Protein 2GKD (pdb70)

Radius of gyration: 14.73 Å; Cα contacts (8 Å, |Δi|>4): 375; chains: 1; bounding box: 40×38×27 Å

Sequence (155 aa):
NYDPFVRHSVTVKADRKTAFKTFLEGFPEWWPNNFRTTKVGAPLGVDKKGGRWYEIDEQGEEHTFGLIRKVDEPDTLVIGWRLNGFGRIDPDNSSEFTVTFVADGQKKTRVDVEHTHFDRMGTKHAKRVRNGMDKGWPTILQSFQDKIDEEGAKK

Secondary structure (DSSP, 8-state):
--SS-EEEEEEESS-HHHHHIIIII-GGG-SSS--SSSBSB-S-SSBTTTTEEEEEETTEEEEEEEEEEEEETTTEEEEE----SSSPPPS-S---EEEEEEEETTTEEEEEEEE-SSGGGTTHHHHHHTTTTTTTHHHHHHHHHHHHHHHTT--

Structure (mmCIF, N/CA/C/O backbone):
data_2GKD
#
_entry.id   2GKD
#
loop_
_entity.id
_entity.type
_entity.pdbx_description
1 polymer "5'-D(*GP*CP*AP*TP*AP*TP*GP*AP*TP*AP*G)-3'"
2 polymer "5'-D(*CP*TP*AP*TP*CP*AP*TP*AP*TP*GP*C)-3'"
3 polymer CalC
#
loop_
_atom_site.group_PDB
_atom_site.id
_atom_site.type_symbol
_atom_site.label_atom_id
_atom_site.label_alt_id
_atom_site.label_comp_id
_atom_site.label_asym_id
_atom_site.label_entity_id
_atom_site.label_seq_id
_atom_site.pdbx_PDB_ins_code
_atom_site.Cartn_x
_atom_site.Cartn_y
_atom_site.Cartn_z
_atom_site.occupancy
_atom_site.B_iso_or_equiv
_atom_site.auth_seq_id
_atom_site.auth_comp_id
_atom_site.auth_asym_id
_atom_site.auth_atom_id
_atom_site.pdbx_PDB_model_num
ATOM 699 N N . ASN C 3 1 ? 5.720 -12.460 7.654 1.00 1.60 1 ASN A N 1
ATOM 700 C CA . ASN C 3 1 ? 6.073 -12.582 6.217 1.00 1.07 1 ASN A CA 1
ATOM 701 C C . ASN C 3 1 ? 7.353 -11.806 5.928 1.00 1.17 1 ASN A C 1
ATOM 702 O O . ASN C 3 1 ? 8.046 -11.409 6.858 1.00 1.79 1 ASN A O 1
ATOM 715 N N . TYR C 3 2 ? 7.687 -11.680 4.635 1.00 1.10 2 TYR A N 1
ATOM 716 C CA . TYR C 3 2 ? 8.781 -10.827 4.125 1.00 1.39 2 TYR A CA 1
ATOM 717 C C . TYR C 3 2 ? 10.139 -11.302 4.617 1.00 1.58 2 TYR A C 1
ATOM 718 O O . TYR C 3 2 ? 11.139 -10.602 4.503 1.00 2.19 2 TYR A O 1
ATOM 736 N N . ASP C 3 3 ? 10.154 -12.505 5.147 1.00 1.58 3 ASP A N 1
ATOM 737 C CA . ASP C 3 3 ? 11.386 -13.202 5.462 1.00 1.84 3 ASP A CA 1
ATOM 738 C C . ASP C 3 3 ? 11.445 -14.500 4.650 1.00 1.62 3 ASP A C 1
ATOM 739 O O . ASP C 3 3 ? 12.469 -14.807 4.045 1.00 1.73 3 ASP A O 1
ATOM 748 N N . PRO C 3 4 ? 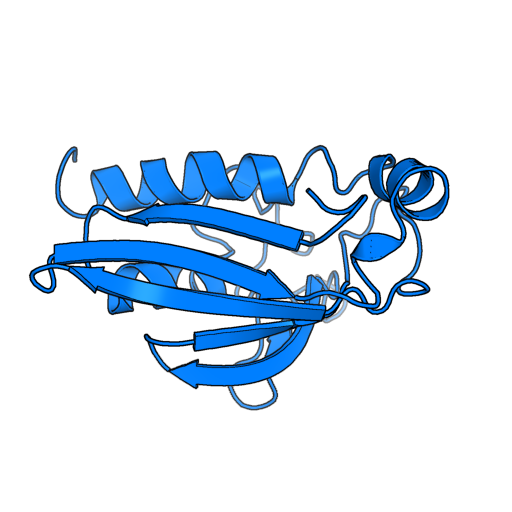10.348 -15.298 4.623 1.00 1.51 4 PRO A N 1
ATOM 749 C CA . PRO C 3 4 ? 10.220 -16.404 3.687 1.00 1.44 4 PRO A CA 1
ATOM 750 C C . PRO C 3 4 ? 9.419 -16.043 2.423 1.00 1.18 4 PRO A C 1
ATOM 751 O O . PRO C 3 4 ? 9.822 -16.364 1.308 1.00 1.20 4 PRO A O 1
ATOM 762 N N . PHE C 3 5 ? 8.277 -15.401 2.616 1.00 1.05 5 PHE A N 1
ATOM 763 C CA . PHE C 3 5 ? 7.409 -14.986 1.517 1.00 0.90 5 PHE A CA 1
ATOM 764 C C . PHE C 3 5 ? 6.608 -13.776 1.963 1.00 0.77 5 PHE A C 1
ATOM 765 O O . PHE C 3 5 ? 6.486 -13.538 3.165 1.00 0.87 5 PHE A O 1
ATOM 782 N N . VAL C 3 6 ? 6.058 -13.014 1.034 1.00 0.68 6 VAL A N 1
ATOM 783 C CA . VAL C 3 6 ? 5.233 -11.881 1.411 1.00 0.68 6 VAL A CA 1
ATOM 784 C C . VAL C 3 6 ? 3.754 -12.200 1.224 1.00 0.53 6 VAL A C 1
ATOM 785 O O . VAL C 3 6 ? 3.321 -12.615 0.143 1.00 0.55 6 VAL A O 1
ATOM 798 N N . ARG C 3 7 ? 3.000 -12.048 2.304 1.00 0.54 7 ARG A N 1
ATOM 799 C CA . ARG C 3 7 ? 1.556 -12.158 2.248 1.00 0.45 7 ARG A CA 1
ATOM 800 C C . ARG C 3 7 ? 0.898 -10.950 2.899 1.00 0.58 7 ARG A C 1
ATOM 801 O O . ARG C 3 7 ? 1.374 -10.423 3.902 1.00 0.92 7 ARG A O 1
ATOM 822 N N . HIS C 3 8 ? -0.184 -10.514 2.286 1.00 0.47 8 HIS A N 1
ATOM 823 C CA . HIS C 3 8 ? -0.995 -9.408 2.792 1.00 0.63 8 HIS A CA 1
ATOM 824 C C . HIS C 3 8 ? -2.302 -9.967 3.282 1.00 0.43 8 HIS A C 1
ATOM 825 O O . HIS C 3 8 ? -2.859 -10.854 2.646 1.00 0.63 8 HIS A O 1
ATOM 840 N N . SER C 3 9 ? -2.791 -9.465 4.390 1.00 0.46 9 SER A N 1
ATOM 841 C CA . SER C 3 9 ? -4.074 -9.895 4.882 1.00 0.49 9 SER A CA 1
ATOM 842 C C . SER C 3 9 ? -4.873 -8.711 5.409 1.00 0.48 9 SER A C 1
ATOM 843 O O . SER C 3 9 ? -4.514 -8.089 6.412 1.00 0.59 9 SER A O 1
ATOM 851 N N . VAL C 3 10 ? -5.934 -8.383 4.693 1.00 0.41 10 VAL A N 1
ATOM 852 C CA . VAL C 3 10 ? -6.797 -7.268 5.055 1.00 0.40 10 VAL A CA 1
ATOM 853 C C . VAL C 3 10 ? -8.242 -7.595 4.710 1.00 0.39 10 VAL A C 1
ATOM 854 O O . VAL C 3 10 ? -8.523 -8.109 3.625 1.00 0.39 10 VAL A O 1
ATOM 867 N N . THR C 3 11 ? -9.147 -7.320 5.636 1.00 0.44 11 THR A N 1
ATOM 868 C CA . THR C 3 11 ? -10.555 -7.578 5.414 1.00 0.42 11 THR A CA 1
ATOM 869 C C . THR C 3 11 ? -11.326 -6.264 5.317 1.00 0.40 11 THR A C 1
ATOM 870 O O . THR C 3 11 ? -11.393 -5.493 6.272 1.00 0.47 11 THR A O 1
ATOM 881 N N . VAL C 3 12 ? -11.901 -6.017 4.152 1.00 0.35 12 VAL A N 1
ATOM 882 C CA . VAL C 3 12 ? -12.624 -4.784 3.891 1.00 0.37 12 VAL A CA 1
ATOM 883 C C . VAL C 3 12 ? -14.134 -4.993 4.006 1.00 0.36 12 VAL A C 1
ATOM 884 O O . VAL C 3 12 ? -14.674 -5.972 3.494 1.00 0.38 12 VAL A O 1
ATOM 897 N N . LYS C 3 13 ? -14.804 -4.053 4.668 1.00 0.40 13 LYS A N 1
ATOM 898 C CA . LYS C 3 13 ? -16.206 -4.218 5.058 1.00 0.43 13 LYS A CA 1
ATOM 899 C C . LYS C 3 13 ? -17.176 -3.600 4.053 1.00 0.40 13 LYS A C 1
ATOM 900 O O . LYS C 3 13 ? -18.377 -3.552 4.312 1.00 0.47 13 LYS A O 1
ATOM 919 N N . ALA C 3 14 ? -16.678 -3.124 2.922 1.00 0.36 14 ALA A N 1
ATOM 920 C CA . ALA C 3 14 ? -17.521 -2.341 2.022 1.00 0.38 14 ALA A CA 1
ATOM 921 C C . ALA C 3 14 ? -17.772 -3.015 0.676 1.00 0.40 14 ALA A C 1
ATOM 922 O O . ALA C 3 14 ? -18.913 -3.035 0.219 1.00 0.64 14 ALA A O 1
ATOM 929 N N . ASP C 3 15 ? -16.720 -3.624 0.101 1.00 0.34 15 ASP A N 1
ATOM 930 C CA . ASP C 3 15 ? -16.679 -4.053 -1.315 1.00 0.37 15 ASP A CA 1
ATOM 931 C C . ASP C 3 15 ? -15.280 -3.803 -1.894 1.00 0.32 15 ASP A C 1
ATOM 932 O O . ASP C 3 15 ? -14.474 -3.078 -1.305 1.00 0.34 15 ASP A O 1
ATOM 941 N N . ARG C 3 16 ? -15.009 -4.406 -3.050 1.00 0.33 16 ARG A N 1
ATOM 942 C CA . ARG C 3 16 ? -13.687 -4.340 -3.677 1.00 0.35 16 ARG A CA 1
ATOM 943 C C . ARG C 3 16 ? -13.392 -2.967 -4.275 1.00 0.36 16 ARG A C 1
ATOM 944 O O . ARG C 3 16 ? -12.233 -2.553 -4.334 1.00 0.39 16 ARG A O 1
ATOM 965 N N . LYS C 3 17 ? -14.423 -2.258 -4.717 1.00 0.42 17 LYS A N 1
ATOM 966 C CA . LYS C 3 17 ? -14.228 -0.965 -5.351 1.00 0.52 17 LYS A CA 1
ATOM 967 C C . LYS C 3 17 ? -13.817 0.065 -4.309 1.00 0.44 17 LYS A C 1
ATOM 968 O O . LYS C 3 17 ? -12.909 0.857 -4.540 1.00 0.44 17 LYS A O 1
ATOM 987 N N . THR C 3 18 ? -14.477 0.037 -3.157 1.00 0.44 18 THR A N 1
ATOM 988 C CA . THR C 3 18 ? -14.103 0.895 -2.048 1.00 0.44 18 THR A CA 1
ATOM 989 C C . THR C 3 18 ? -12.699 0.549 -1.559 1.00 0.37 18 THR A C 1
ATOM 990 O O . THR C 3 18 ? -11.915 1.437 -1.227 1.00 0.38 18 THR A O 1
ATOM 1001 N N . ALA C 3 19 ? -12.382 -0.743 -1.537 1.00 0.34 19 ALA A N 1
ATOM 1002 C CA . ALA C 3 19 ? -11.046 -1.192 -1.163 1.00 0.32 19 ALA A CA 1
ATOM 1003 C C . ALA C 3 19 ? -10.003 -0.620 -2.118 1.00 0.29 19 ALA A C 1
ATOM 1004 O O . ALA C 3 19 ? -9.036 0.004 -1.687 1.00 0.31 19 ALA A O 1
ATOM 1011 N N . PHE C 3 20 ? -10.223 -0.815 -3.416 1.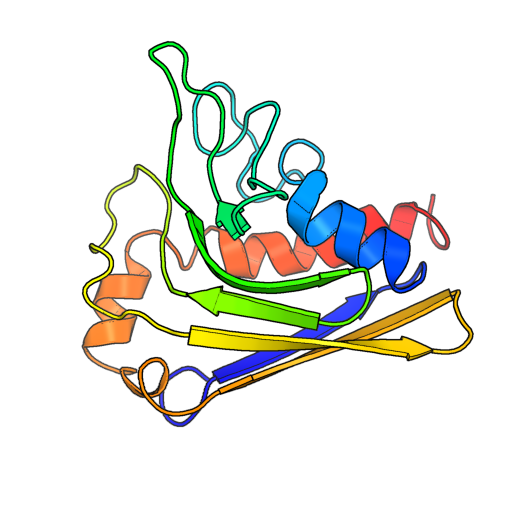00 0.29 20 PHE A N 1
ATOM 1012 C CA . PHE C 3 20 ? -9.326 -0.289 -4.443 1.00 0.28 20 PHE A CA 1
ATOM 1013 C C . PHE C 3 20 ? -9.249 1.239 -4.380 1.00 0.28 20 PHE A C 1
ATOM 1014 O O . PHE C 3 20 ? -8.163 1.819 -4.441 1.00 0.28 20 PHE A O 1
ATOM 1031 N N . LYS C 3 21 ? -10.409 1.878 -4.256 1.00 0.32 21 LYS A N 1
ATOM 1032 C CA . LYS C 3 21 ? -10.487 3.332 -4.160 1.00 0.38 21 LYS A CA 1
ATOM 1033 C C . LYS C 3 21 ? -9.628 3.832 -3.011 1.00 0.39 21 LYS A C 1
ATOM 1034 O O . LYS C 3 21 ? -8.766 4.687 -3.195 1.00 0.41 21 LYS A O 1
ATOM 1053 N N . THR C 3 22 ? -9.849 3.267 -1.839 1.00 0.41 22 THR A N 1
ATOM 1054 C CA . THR C 3 22 ? -9.116 3.657 -0.650 1.00 0.47 22 THR A CA 1
ATOM 1055 C C . THR C 3 22 ? -7.622 3.386 -0.819 1.00 0.46 22 THR A C 1
ATOM 1056 O O . THR C 3 22 ? -6.799 4.257 -0.567 1.00 0.57 22 THR A O 1
ATOM 1067 N N . PHE C 3 23 ? -7.297 2.195 -1.302 1.00 0.37 23 PHE A N 1
ATOM 1068 C CA . PHE C 3 23 ? -5.915 1.733 -1.379 1.00 0.39 23 PHE A CA 1
ATOM 1069 C C . PHE C 3 23 ? -5.068 2.557 -2.351 1.00 0.41 23 PHE A C 1
ATOM 1070 O O . PHE C 3 23 ? -3.915 2.872 -2.060 1.00 0.57 23 PHE A O 1
ATOM 1087 N N . LEU C 3 24 ? -5.629 2.912 -3.501 1.00 0.33 24 LEU A N 1
ATOM 1088 C CA . LEU C 3 24 ? -4.813 3.487 -4.565 1.00 0.36 24 LEU A CA 1
ATOM 1089 C C . LEU C 3 24 ? -5.175 4.937 -4.884 1.00 0.39 24 LEU A C 1
ATOM 1090 O O . LEU C 3 24 ? -4.420 5.636 -5.561 1.00 0.50 24 LEU A O 1
ATOM 1106 N N . GLU C 3 25 ? -6.328 5.392 -4.433 1.00 0.47 25 GLU A N 1
ATOM 1107 C CA . GLU C 3 25 ? -6.741 6.759 -4.721 1.00 0.52 25 GLU A CA 1
ATOM 1108 C C . GLU C 3 25 ? -6.960 7.553 -3.448 1.00 0.56 25 GLU A C 1
ATOM 1109 O O . GLU C 3 25 ? -6.721 8.759 -3.403 1.00 0.81 25 GLU A O 1
ATOM 1121 N N . GLY C 3 26 ? -7.396 6.863 -2.414 1.00 0.54 26 GLY A N 1
ATOM 1122 C CA . GLY C 3 26 ? -7.765 7.517 -1.183 1.00 0.61 26 GLY A CA 1
ATOM 1123 C C . GLY C 3 26 ? -6.604 7.666 -0.229 1.00 0.48 26 GLY A C 1
ATOM 1124 O O . GLY C 3 26 ? -6.811 7.804 0.968 1.00 0.55 26 GLY A O 1
ATOM 1128 N N . PHE C 3 27 ? -5.387 7.643 -0.759 1.00 0.47 27 PHE A N 1
ATOM 1129 C CA . PHE C 3 27 ? -4.195 7.824 0.039 1.00 0.62 27 PHE A CA 1
ATOM 1130 C C . PHE C 3 27 ? -4.364 9.017 0.984 1.00 0.66 27 PHE A C 1
ATOM 1131 O O . PHE C 3 27 ? -4.254 8.850 2.188 1.00 0.88 27 PHE A O 1
ATOM 1148 N N . PRO C 3 28 ? -4.690 10.225 0.469 1.00 0.63 28 PRO A N 1
ATOM 1149 C CA . PRO C 3 28 ? -4.858 11.420 1.315 1.00 0.81 28 PRO A CA 1
ATOM 1150 C C . PRO C 3 28 ? -6.001 11.323 2.341 1.00 0.83 28 PRO A C 1
ATOM 1151 O O . PRO C 3 28 ? -6.032 12.095 3.302 1.00 1.17 28 PRO A O 1
ATOM 1162 N N . GLU C 3 29 ? -6.924 10.375 2.171 1.00 0.59 29 GLU A N 1
ATOM 1163 C CA . GLU C 3 29 ? -8.124 10.348 3.010 1.00 0.64 29 GLU A CA 1
ATOM 1164 C C . GLU C 3 29 ? -8.020 9.334 4.154 1.00 0.53 29 GLU A C 1
ATOM 1165 O O . GLU C 3 29 ? -9.005 9.086 4.857 1.00 0.68 29 GLU A O 1
ATOM 1177 N N . TRP C 3 30 ? -6.851 8.735 4.340 1.00 0.51 30 TRP A N 1
ATOM 1178 C CA . TRP C 3 30 ? -6.627 7.918 5.527 1.00 0.46 30 TRP A CA 1
ATOM 1179 C C . TRP C 3 30 ? -6.051 8.812 6.621 1.00 0.51 30 TRP A C 1
ATOM 1180 O O . TRP C 3 30 ? -5.999 10.033 6.463 1.00 0.79 30 TRP A O 1
ATOM 1201 N N . TRP C 3 31 ? -5.612 8.225 7.726 1.00 0.49 31 TRP A N 1
ATOM 1202 C CA . TRP C 3 31 ? -4.915 9.002 8.755 1.00 0.63 31 TRP A CA 1
ATOM 1203 C C . TRP C 3 31 ? -3.728 8.269 9.444 1.00 0.71 31 TRP A C 1
ATOM 1204 O O . TRP C 3 31 ? -3.329 8.679 10.535 1.00 1.20 31 TRP A O 1
ATOM 1225 N N . PRO C 3 32 ? -3.107 7.212 8.850 1.00 0.59 32 PRO A N 1
ATOM 1226 C CA . PRO C 3 32 ? -1.989 6.508 9.475 1.00 0.65 32 PRO A CA 1
ATOM 1227 C C . PRO C 3 32 ? -0.604 7.003 9.013 1.00 0.80 32 PRO A C 1
ATOM 1228 O O . PRO C 3 32 ? 0.315 7.131 9.820 1.00 1.65 32 PRO A O 1
ATOM 1239 N N . ASN C 3 33 ? -0.457 7.271 7.716 1.00 0.76 33 ASN A N 1
ATOM 1240 C CA . ASN C 3 33 ? 0.837 7.659 7.139 1.00 0.70 33 ASN A CA 1
ATOM 1241 C C . ASN C 3 33 ? 0.702 8.968 6.390 1.00 0.66 33 ASN A C 1
ATOM 1242 O O . ASN C 3 33 ? 1.509 9.880 6.548 1.00 0.71 33 ASN A O 1
ATOM 1253 N N . ASN C 3 34 ? -0.340 9.030 5.575 1.00 0.74 34 ASN A N 1
ATOM 1254 C CA . ASN C 3 34 ? -0.626 10.167 4.699 1.00 0.87 34 ASN A CA 1
ATOM 1255 C C . ASN C 3 34 ? -1.087 11.393 5.491 1.00 0.96 34 ASN A C 1
ATOM 1256 O O . ASN C 3 34 ? -1.650 12.328 4.918 1.00 1.29 34 ASN A O 1
ATOM 1267 N N . PHE C 3 35 ? -0.875 11.373 6.796 1.00 1.02 35 PHE A N 1
ATOM 1268 C CA . PHE C 3 35 ? -1.345 12.443 7.682 1.00 1.36 35 PHE A CA 1
ATOM 1269 C C . PHE C 3 35 ? -0.483 13.714 7.538 1.00 1.18 35 PHE A C 1
ATOM 1270 O O . PHE C 3 35 ? -0.085 14.334 8.526 1.00 1.56 35 PHE A O 1
ATOM 1287 N N . ARG C 3 36 ? -0.224 14.107 6.296 1.00 1.03 36 ARG A N 1
ATOM 1288 C CA . ARG C 3 36 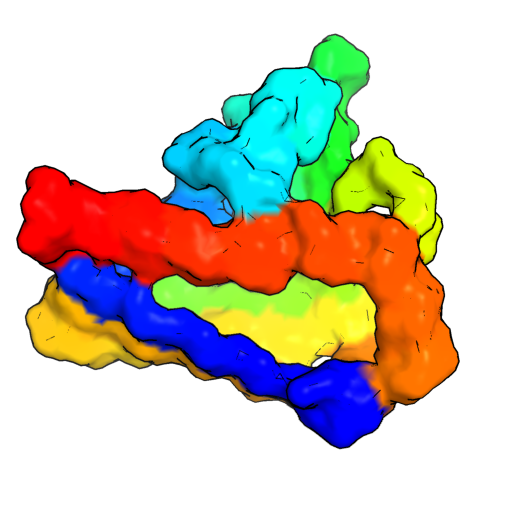? 0.630 15.248 5.992 1.00 1.10 36 ARG A CA 1
ATOM 1289 C C . ARG C 3 36 ? 0.141 15.974 4.741 1.00 0.98 36 ARG A C 1
ATOM 1290 O O . ARG C 3 36 ? -0.896 15.619 4.178 1.00 1.26 36 ARG A O 1
ATOM 1311 N N . THR C 3 37 ? 0.867 17.013 4.340 1.00 1.01 37 THR A N 1
ATOM 1312 C CA . THR C 3 37 ? 0.584 17.742 3.106 1.00 0.97 37 THR A CA 1
ATOM 1313 C C . THR C 3 37 ? 1.887 17.988 2.343 1.00 0.87 37 THR A C 1
ATOM 1314 O O . THR C 3 37 ? 2.895 18.326 2.967 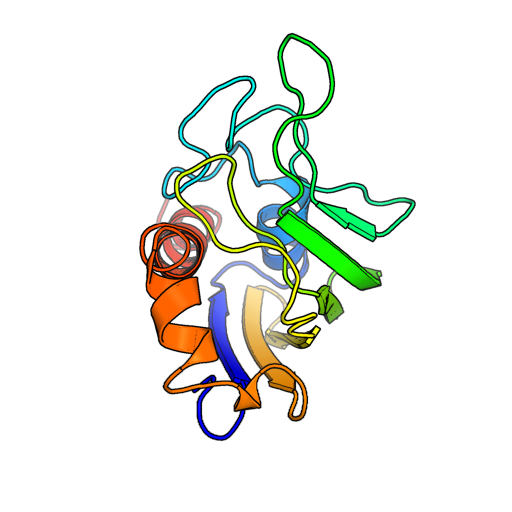1.00 1.01 37 THR A O 1
ATOM 1325 N N . THR C 3 38 ? 1.874 17.782 1.010 1.00 0.80 38 THR A N 1
ATOM 1326 C CA . THR C 3 38 ? 3.076 17.942 0.170 1.00 0.84 38 THR A CA 1
ATOM 1327 C C . THR C 3 38 ? 4.203 17.125 0.764 1.00 0.97 38 THR A C 1
ATOM 1328 O O . THR C 3 38 ? 5.371 17.507 0.778 1.00 1.46 38 THR A O 1
ATOM 1339 N N . LYS C 3 39 ? 3.795 15.975 1.232 1.00 0.88 39 LYS A N 1
ATOM 1340 C CA . LYS C 3 39 ? 4.633 15.067 1.973 1.00 1.09 39 LYS A CA 1
ATOM 1341 C C . LYS C 3 39 ? 4.191 13.662 1.613 1.00 1.05 39 LYS A C 1
ATOM 1342 O O . LYS C 3 39 ? 3.759 13.408 0.489 1.00 1.79 39 LYS A O 1
ATOM 1361 N N . VAL C 3 40 ? 4.276 12.759 2.562 1.00 1.04 40 VAL A N 1
ATOM 1362 C CA . VAL C 3 40 ? 3.538 11.538 2.469 1.00 0.99 40 VAL A CA 1
ATOM 1363 C C . VAL C 3 40 ? 2.130 11.881 2.946 1.00 1.00 40 VAL A C 1
ATOM 1364 O O . VAL C 3 40 ? 1.871 11.987 4.145 1.00 1.69 40 VAL A O 1
ATOM 1377 N N . GLY C 3 41 ? 1.247 12.123 2.007 1.00 0.99 41 GLY A N 1
ATOM 1378 C CA . GLY C 3 41 ? 0.034 12.823 2.311 1.00 1.26 41 GLY A CA 1
ATOM 1379 C C . GLY C 3 41 ? -0.113 14.053 1.443 1.00 1.19 41 GLY A C 1
ATOM 1380 O O . GLY C 3 41 ? 0.369 15.134 1.779 1.00 1.79 41 GLY A O 1
ATOM 1384 N N . ALA C 3 42 ? -0.711 13.867 0.289 1.00 0.72 42 ALA A N 1
ATOM 1385 C CA . ALA C 3 42 ? -0.991 14.960 -0.627 1.00 0.66 42 ALA A CA 1
ATOM 1386 C C . ALA C 3 42 ? -2.128 14.576 -1.577 1.00 0.69 42 ALA A C 1
ATOM 1387 O O . ALA C 3 42 ? -2.546 13.421 -1.602 1.00 0.96 42 ALA A O 1
ATOM 1394 N N . PRO C 3 43 ? -2.666 15.537 -2.354 1.00 0.67 43 PRO A N 1
ATOM 1395 C CA . PRO C 3 43 ? -3.786 15.282 -3.273 1.00 0.75 43 PRO A CA 1
ATOM 1396 C C . PRO C 3 43 ? -3.408 14.406 -4.472 1.00 0.78 43 PRO A C 1
ATOM 1397 O O . PRO C 3 43 ? -3.398 14.877 -5.610 1.00 1.16 43 PRO A O 1
ATOM 1408 N N . LEU C 3 44 ? -3.083 13.142 -4.208 1.00 0.59 44 LEU A N 1
ATOM 1409 C CA . LEU C 3 44 ? -2.853 12.162 -5.266 1.00 0.70 44 LEU A CA 1
ATOM 1410 C C . LEU C 3 44 ? -2.625 10.773 -4.674 1.00 0.58 44 LEU A C 1
ATOM 1411 O O . LEU C 3 44 ? -3.558 9.980 -4.551 1.00 0.77 44 LEU A O 1
ATOM 1427 N N . GLY C 3 45 ? -1.382 10.492 -4.312 1.00 0.51 45 GLY A N 1
ATOM 1428 C CA . GLY C 3 45 ? -1.045 9.225 -3.693 1.00 0.69 45 GLY A CA 1
ATOM 1429 C C . GLY C 3 45 ? -0.492 8.223 -4.686 1.00 0.63 45 GLY A C 1
ATOM 1430 O O . GLY C 3 45 ? 0.591 7.677 -4.486 1.00 0.67 45 GLY A O 1
ATOM 1434 N N . VAL C 3 46 ? -1.230 7.981 -5.760 1.00 0.60 46 VAL A N 1
ATOM 1435 C CA . VAL C 3 46 ? -0.826 7.018 -6.778 1.00 0.55 46 VAL A CA 1
ATOM 1436 C C . VAL C 3 46 ? -1.237 7.517 -8.159 1.00 0.57 46 VAL A C 1
ATOM 1437 O O . VAL C 3 46 ? -2.238 8.221 -8.300 1.00 0.68 46 VAL A O 1
ATOM 1450 N N . ASP C 3 47 ? -0.481 7.123 -9.167 1.00 0.53 47 ASP A N 1
ATOM 1451 C CA . ASP C 3 47 ? -0.786 7.455 -10.543 1.00 0.61 47 ASP A CA 1
ATOM 1452 C C . ASP C 3 47 ? -1.484 6.276 -11.199 1.00 0.62 47 ASP A C 1
ATOM 1453 O O . ASP C 3 47 ? -0.958 5.157 -11.188 1.00 0.60 47 ASP A O 1
ATOM 1462 N N . LYS C 3 48 ? -2.664 6.524 -11.753 1.00 0.77 48 LYS A N 1
ATOM 1463 C CA . LYS C 3 48 ? -3.497 5.462 -12.310 1.00 0.90 48 LYS A CA 1
ATOM 1464 C C . LYS C 3 48 ? -3.028 5.031 -13.694 1.00 0.91 48 LYS A C 1
ATOM 1465 O O . LYS C 3 48 ? -2.935 3.838 -13.981 1.00 1.07 48 LYS A O 1
ATOM 1484 N N . LYS C 3 49 ? -2.727 6.004 -14.544 1.00 0.89 49 LYS A N 1
ATOM 1485 C CA . LYS C 3 49 ? -2.460 5.726 -15.951 1.00 0.98 49 LYS A CA 1
ATOM 1486 C C . LYS C 3 49 ? -1.103 5.070 -16.168 1.00 0.84 49 LYS A C 1
ATOM 1487 O O . LYS C 3 49 ? -0.842 4.506 -17.235 1.00 0.96 49 LYS A O 1
ATOM 1506 N N . GLY C 3 50 ? -0.230 5.147 -15.176 1.00 0.75 50 GLY A N 1
ATOM 1507 C CA . GLY C 3 50 ? 1.063 4.517 -15.305 1.00 0.86 50 GLY A CA 1
ATOM 1508 C C . GLY C 3 50 ? 1.322 3.471 -14.254 1.00 0.77 50 GLY A C 1
ATOM 1509 O O . GLY C 3 50 ? 2.142 2.571 -14.457 1.00 1.01 50 GLY A O 1
ATOM 1513 N N . GLY C 3 51 ? 0.631 3.579 -13.131 1.00 0.58 51 GLY A N 1
ATOM 1514 C CA . GLY C 3 51 ? 0.824 2.631 -12.064 1.00 0.60 51 GLY A CA 1
ATOM 1515 C C . GLY C 3 51 ? 2.064 2.954 -11.263 1.00 0.55 51 GLY A C 1
ATOM 1516 O O . GLY C 3 51 ? 3.069 2.247 -11.341 1.00 0.62 51 GLY A O 1
ATOM 1520 N N . ARG C 3 52 ? 2.000 4.026 -10.497 1.00 0.49 52 ARG A N 1
ATOM 1521 C CA . ARG C 3 52 ? 3.154 4.489 -9.737 1.00 0.50 52 ARG A CA 1
ATOM 1522 C C . ARG C 3 52 ? 2.700 5.389 -8.591 1.00 0.55 52 ARG A C 1
ATOM 1523 O O . ARG C 3 52 ? 1.913 6.294 -8.798 1.00 0.69 52 ARG A O 1
ATOM 1544 N N . TRP C 3 53 ? 3.188 5.142 -7.386 1.00 0.61 53 TRP A N 1
ATOM 1545 C CA . TRP C 3 53 ? 2.700 5.865 -6.208 1.00 0.67 53 TRP A CA 1
ATOM 1546 C C . TRP C 3 53 ? 3.468 7.172 -6.004 1.00 0.79 53 TRP A C 1
ATOM 1547 O O . TRP C 3 53 ? 4.675 7.148 -5.781 1.00 1.04 53 TRP A O 1
ATOM 1568 N N . TYR C 3 54 ? 2.764 8.303 -6.077 1.00 0.69 54 TYR A N 1
ATOM 1569 C CA . TYR C 3 54 ? 3.367 9.624 -5.848 1.00 0.88 54 TYR A CA 1
ATOM 1570 C C . TYR C 3 54 ? 2.349 10.577 -5.276 1.00 0.65 54 TYR A C 1
ATOM 1571 O O . TYR C 3 54 ? 1.158 10.439 -5.534 1.00 0.65 54 TYR A O 1
ATOM 1589 N N . GLU C 3 55 ? 2.806 11.577 -4.547 1.00 0.56 55 GLU A N 1
ATOM 1590 C CA . GLU C 3 55 ? 1.890 12.589 -4.056 1.00 0.50 55 GLU A CA 1
ATOM 1591 C C . GLU C 3 55 ? 2.393 13.975 -4.411 1.00 0.51 55 GLU A C 1
ATOM 1592 O O . GLU C 3 55 ? 3.504 14.124 -4.892 1.00 0.60 55 GLU A O 1
ATOM 1604 N N . ILE C 3 56 ? 1.575 14.986 -4.201 1.00 0.52 56 ILE A N 1
ATOM 1605 C CA . ILE C 3 56 ? 1.923 16.324 -4.645 1.00 0.62 56 ILE A CA 1
ATOM 1606 C C . ILE C 3 56 ? 2.701 17.085 -3.576 1.00 0.63 56 ILE A C 1
ATOM 1607 O O . ILE C 3 56 ? 2.129 17.585 -2.611 1.00 0.69 56 ILE A O 1
ATOM 1623 N N . ASP C 3 57 ? 4.012 17.146 -3.759 1.00 0.71 57 ASP A N 1
ATOM 1624 C CA . ASP C 3 57 ? 4.871 18.026 -2.968 1.00 0.77 57 ASP A CA 1
ATOM 1625 C C . ASP C 3 57 ? 4.685 19.474 -3.431 1.00 0.89 57 ASP A C 1
ATOM 1626 O O . ASP C 3 57 ? 4.159 19.724 -4.516 1.00 0.93 57 ASP A O 1
ATOM 1635 N N . GLU C 3 58 ? 5.115 20.422 -2.616 1.00 1.00 58 GLU A N 1
ATOM 1636 C CA . GLU C 3 58 ? 5.018 21.831 -2.964 1.00 1.17 58 GLU A CA 1
ATOM 1637 C C . GLU C 3 58 ? 5.947 22.164 -4.132 1.00 1.28 58 GLU A C 1
ATOM 1638 O O . GLU C 3 58 ? 5.681 23.087 -4.904 1.00 1.44 58 GLU A O 1
ATOM 1650 N N . GLN C 3 59 ? 7.021 21.395 -4.269 1.00 1.24 59 GLN A N 1
ATOM 1651 C CA . GLN C 3 59 ? 7.982 21.607 -5.343 1.00 1.38 59 GLN A CA 1
ATOM 1652 C C . GLN C 3 59 ? 7.691 20.681 -6.523 1.00 1.31 59 GLN A C 1
ATOM 1653 O O . GLN C 3 59 ? 8.354 20.755 -7.559 1.00 1.45 59 GLN A O 1
ATOM 1667 N N . GLY C 3 60 ? 6.695 19.814 -6.368 1.00 1.14 60 GLY A N 1
ATOM 1668 C CA . GLY C 3 60 ? 6.370 18.869 -7.421 1.00 1.12 60 GLY A CA 1
ATOM 1669 C C . GLY C 3 60 ? 5.670 17.633 -6.895 1.00 0.97 60 GLY A C 1
ATOM 1670 O O . GLY C 3 60 ? 4.545 17.710 -6.406 1.00 0.92 60 GLY A O 1
ATOM 1674 N N . GLU C 3 61 ? 6.331 16.488 -6.989 1.00 0.97 61 GLU A N 1
ATOM 1675 C CA . GLU C 3 61 ? 5.761 15.246 -6.491 1.00 0.87 61 GLU A CA 1
ATOM 1676 C C . GLU C 3 61 ? 6.582 14.717 -5.326 1.00 0.86 61 GLU A C 1
ATOM 1677 O O . GLU C 3 61 ? 7.776 14.438 -5.474 1.00 1.00 61 GLU A O 1
ATOM 1689 N N . GLU C 3 62 ? 5.951 14.597 -4.168 1.00 0.77 62 GLU A N 1
ATOM 1690 C CA . GLU C 3 62 ? 6.567 13.969 -3.033 1.00 0.84 62 GLU A CA 1
ATOM 1691 C C . GLU C 3 62 ? 6.557 12.452 -3.227 1.00 0.80 62 GLU A C 1
ATOM 1692 O O . GLU C 3 62 ? 6.080 11.937 -4.246 1.00 0.72 62 GLU A O 1
ATOM 1704 N N . HIS C 3 63 ? 6.965 11.786 -2.171 1.00 1.08 63 HIS A N 1
ATOM 1705 C CA . HIS C 3 63 ? 7.458 10.414 -2.146 1.00 1.14 63 HIS A CA 1
ATOM 1706 C C . HIS C 3 63 ? 6.864 9.456 -3.184 1.00 1.07 63 HIS A C 1
ATOM 1707 O O . HIS C 3 63 ? 5.650 9.380 -3.387 1.00 1.50 63 HIS A O 1
ATOM 1722 N N . THR C 3 64 ? 7.758 8.714 -3.822 1.00 0.86 64 THR A N 1
ATOM 1723 C CA . THR C 3 64 ? 7.376 7.541 -4.578 1.00 1.00 64 THR A CA 1
ATOM 1724 C C . THR C 3 64 ? 7.129 6.390 -3.603 1.00 1.30 64 THR A C 1
ATOM 1725 O O . THR C 3 64 ? 7.990 6.070 -2.781 1.00 2.19 64 THR A O 1
ATOM 1736 N N . PHE C 3 65 ? 5.950 5.790 -3.661 1.00 1.60 65 PHE A N 1
ATOM 1737 C CA . PHE C 3 65 ? 5.576 4.785 -2.673 1.00 2.46 65 PHE A CA 1
ATOM 1738 C C . PHE C 3 65 ? 5.300 3.427 -3.324 1.00 2.10 65 PHE A C 1
ATOM 1739 O O . PHE C 3 65 ? 4.770 2.519 -2.688 1.00 2.82 65 PHE A O 1
ATOM 1756 N N . GLY C 3 66 ? 5.673 3.278 -4.592 1.00 1.21 66 GLY A N 1
ATOM 1757 C CA . GLY C 3 66 ? 5.529 1.987 -5.232 1.00 0.92 66 GLY A CA 1
ATOM 1758 C C . GLY C 3 66 ? 5.659 2.032 -6.741 1.00 0.77 66 GLY A C 1
ATOM 1759 O O . GLY C 3 66 ? 5.227 2.991 -7.385 1.00 0.92 66 GLY A O 1
ATOM 1763 N N . LEU C 3 67 ? 6.259 0.984 -7.298 1.00 0.64 67 LEU A N 1
ATOM 1764 C CA . LEU C 3 67 ? 6.338 0.807 -8.748 1.00 0.66 67 LEU A CA 1
ATOM 1765 C C . LEU C 3 67 ? 5.344 -0.269 -9.166 1.00 0.52 67 LEU A C 1
ATOM 1766 O O . LEU C 3 67 ? 5.608 -1.459 -9.022 1.00 0.56 67 LEU A O 1
ATOM 1782 N N . ILE C 3 68 ? 4.185 0.144 -9.651 1.00 0.45 68 ILE A N 1
ATOM 1783 C CA . ILE C 3 68 ? 3.123 -0.804 -9.936 1.00 0.41 68 ILE A CA 1
ATOM 1784 C C . ILE C 3 68 ? 3.396 -1.567 -11.228 1.00 0.42 68 ILE A C 1
ATOM 1785 O O . ILE C 3 68 ? 3.759 -0.990 -12.255 1.00 0.50 68 ILE A O 1
ATOM 1801 N N . ARG C 3 69 ? 3.231 -2.872 -11.143 1.00 0.42 69 ARG A N 1
ATOM 1802 C CA . ARG C 3 69 ? 3.481 -3.783 -12.247 1.00 0.48 69 ARG A CA 1
ATOM 1803 C C . ARG C 3 69 ? 2.167 -4.113 -12.946 1.00 0.44 69 ARG A C 1
ATOM 1804 O O . ARG C 3 69 ? 2.139 -4.460 -14.125 1.00 0.53 69 ARG A O 1
ATOM 1825 N N . LYS C 3 70 ? 1.078 -3.992 -12.198 1.00 0.37 70 LYS A N 1
ATOM 1826 C CA . LYS C 3 70 ? -0.239 -4.361 -12.682 1.00 0.37 70 LYS A CA 1
ATOM 1827 C C . LYS C 3 70 ? -1.299 -3.554 -11.961 1.00 0.35 70 LYS A C 1
ATOM 1828 O O . LYS C 3 70 ? -1.457 -3.665 -10.744 1.00 0.37 70 LYS A O 1
ATOM 1847 N N . VAL C 3 71 ? -2.001 -2.731 -12.712 1.00 0.36 71 VAL A N 1
ATOM 1848 C CA . VAL C 3 71 ? -3.081 -1.933 -12.166 1.00 0.39 71 VAL A CA 1
ATOM 1849 C C 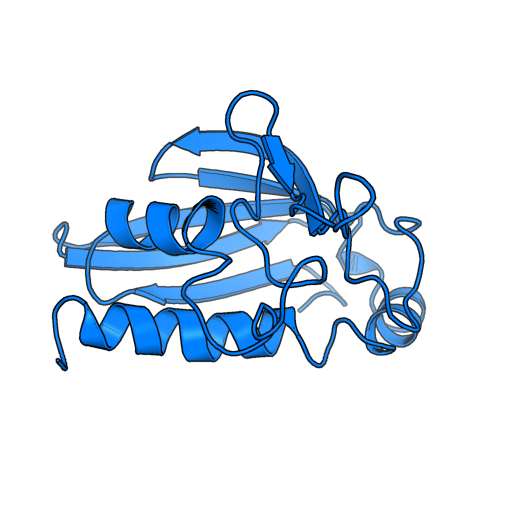. VAL C 3 71 ? -4.396 -2.487 -12.699 1.00 0.37 71 VAL A C 1
ATOM 1850 O O . VAL C 3 71 ? -4.942 -1.978 -13.676 1.00 0.44 71 VAL A O 1
ATOM 1863 N N . ASP C 3 72 ? -4.886 -3.562 -12.081 1.00 0.34 72 ASP A N 1
ATOM 1864 C CA . ASP C 3 72 ? -6.003 -4.304 -12.648 1.00 0.34 72 ASP A CA 1
ATOM 1865 C C . ASP C 3 72 ? -7.312 -3.966 -11.950 1.00 0.34 72 ASP A C 1
ATOM 1866 O O . ASP C 3 72 ? -7.905 -4.830 -11.306 1.00 0.35 72 ASP A O 1
ATOM 1875 N N . GLU C 3 73 ? -7.721 -2.693 -12.069 1.00 0.37 73 GLU A N 1
ATOM 1876 C CA . GLU C 3 73 ? -9.015 -2.188 -11.564 1.00 0.39 73 GLU A CA 1
ATOM 1877 C C . GLU C 3 73 ? -9.280 -2.627 -10.104 1.00 0.34 73 GLU A C 1
ATOM 1878 O O . GLU C 3 73 ? -8.361 -3.077 -9.415 1.00 0.32 73 GLU A O 1
ATOM 1890 N N . PRO C 3 74 ? -10.504 -2.414 -9.561 1.00 0.37 74 PRO A N 1
ATOM 1891 C CA . PRO C 3 74 ? -10.915 -3.059 -8.310 1.00 0.41 74 PRO A CA 1
ATOM 1892 C C . PRO C 3 74 ? -10.896 -4.578 -8.440 1.00 0.45 74 PRO A C 1
ATOM 1893 O O . PRO C 3 74 ? -11.917 -5.204 -8.729 1.00 0.76 74 PRO A O 1
ATOM 1904 N N . ASP C 3 75 ? -9.719 -5.147 -8.241 1.00 0.35 75 ASP A N 1
ATOM 1905 C CA . ASP C 3 75 ? -9.483 -6.573 -8.432 1.00 0.33 75 ASP A CA 1
ATOM 1906 C C . ASP C 3 75 ? -8.085 -6.928 -7.953 1.00 0.30 75 ASP A C 1
ATOM 1907 O O . ASP C 3 75 ? -7.921 -7.582 -6.924 1.00 0.35 75 ASP A O 1
ATOM 1916 N N . THR C 3 76 ? -7.071 -6.473 -8.689 1.00 0.28 76 THR A N 1
ATOM 1917 C CA . THR C 3 76 ? -5.697 -6.807 -8.359 1.00 0.27 76 THR A CA 1
ATOM 1918 C C . THR C 3 76 ? -4.727 -5.662 -8.606 1.00 0.29 76 THR A C 1
ATOM 1919 O O . THR C 3 76 ? -4.869 -4.896 -9.560 1.00 0.42 76 THR A O 1
ATOM 1930 N N . LEU C 3 77 ? -3.735 -5.557 -7.733 1.00 0.23 77 LEU A N 1
ATOM 1931 C CA . LEU C 3 77 ? -2.698 -4.548 -7.867 1.00 0.24 77 LEU A CA 1
ATOM 1932 C C . LEU C 3 77 ? -1.341 -5.155 -7.541 1.00 0.26 77 LEU A C 1
ATOM 1933 O O . LEU C 3 77 ? -1.052 -5.455 -6.391 1.00 0.36 77 LEU A O 1
ATOM 1949 N N . VAL C 3 78 ? -0.515 -5.358 -8.542 1.00 0.33 78 VAL A N 1
ATOM 1950 C CA . VAL C 3 78 ? 0.833 -5.844 -8.296 1.00 0.37 78 VAL A CA 1
ATOM 1951 C C . VAL C 3 78 ? 1.770 -4.652 -8.234 1.00 0.37 78 VAL A C 1
ATOM 1952 O O . VAL C 3 78 ? 1.912 -3.935 -9.217 1.00 0.42 78 VAL A O 1
ATOM 1965 N N . ILE C 3 79 ? 2.381 -4.408 -7.081 1.00 0.36 79 ILE A N 1
ATOM 1966 C CA . ILE C 3 79 ? 3.215 -3.217 -6.914 1.00 0.43 79 ILE A CA 1
ATOM 1967 C C . ILE C 3 79 ? 4.599 -3.579 -6.389 1.00 0.46 79 ILE A C 1
ATOM 1968 O O . ILE C 3 79 ? 4.792 -4.653 -5.812 1.00 0.52 79 ILE A O 1
ATOM 1984 N N . GLY C 3 80 ? 5.556 -2.693 -6.629 1.00 0.49 80 GLY A N 1
ATOM 1985 C CA . GLY C 3 80 ? 6.896 -2.873 -6.116 1.00 0.54 80 GLY A CA 1
ATOM 1986 C C . GLY C 3 80 ? 7.245 -1.874 -5.022 1.00 0.53 80 GLY A C 1
ATOM 1987 O O . GLY C 3 80 ? 6.529 -0.895 -4.809 1.00 0.59 80 GLY A O 1
ATOM 1991 N N . TRP C 3 81 ? 8.377 -2.118 -4.382 1.00 0.69 81 TRP A N 1
ATOM 1992 C CA . TRP C 3 81 ? 8.838 -1.370 -3.217 1.00 0.78 81 TRP A CA 1
ATOM 1993 C C . TRP C 3 81 ? 9.148 0.096 -3.500 1.00 0.60 81 TRP A C 1
ATOM 1994 O O . TRP C 3 81 ? 9.786 0.434 -4.495 1.00 0.86 81 TRP A O 1
ATOM 2015 N N . ARG C 3 82 ? 8.747 0.929 -2.554 1.00 0.68 82 ARG A N 1
ATOM 2016 C CA . ARG C 3 82 ? 9.072 2.342 -2.507 1.00 0.97 82 ARG A CA 1
ATOM 2017 C C . ARG C 3 82 ? 8.451 2.886 -1.226 1.00 1.08 82 ARG A C 1
ATOM 2018 O O . ARG C 3 82 ? 7.435 2.368 -0.770 1.00 1.77 82 ARG A O 1
ATOM 2039 N N . LEU C 3 83 ? 9.058 3.896 -0.637 1.00 0.98 83 LEU A N 1
ATOM 2040 C CA . LEU C 3 83 ? 8.668 4.323 0.703 1.00 1.04 83 LEU A CA 1
ATOM 2041 C C . LEU C 3 83 ? 8.632 5.852 0.843 1.00 0.87 83 LEU A C 1
ATOM 2042 O O . LEU C 3 83 ? 8.550 6.573 -0.149 1.00 1.06 83 LEU A O 1
ATOM 2058 N N . ASN C 3 84 ? 8.696 6.349 2.076 1.00 1.09 84 ASN A N 1
ATOM 2059 C CA . ASN C 3 84 ? 8.424 7.751 2.355 1.00 1.23 84 ASN A CA 1
ATOM 2060 C C . ASN C 3 84 ? 9.710 8.552 2.389 1.00 1.77 84 ASN A C 1
ATOM 2061 O O . ASN C 3 84 ? 10.782 7.994 2.597 1.00 2.41 84 ASN A O 1
ATOM 2072 N N . GLY C 3 85 ? 9.604 9.862 2.180 1.00 2.31 85 GLY A N 1
ATOM 2073 C CA . GLY C 3 85 ? 10.760 10.735 2.311 1.00 3.10 85 GLY A CA 1
ATOM 2074 C C . GLY C 3 85 ? 11.168 10.896 3.762 1.00 3.04 85 GLY A C 1
ATOM 2075 O O . GLY C 3 85 ? 10.977 11.953 4.357 1.00 3.66 85 GLY A O 1
ATOM 2079 N N . PHE C 3 86 ? 11.702 9.829 4.327 1.00 2.67 86 PHE A N 1
ATOM 2080 C CA . PHE C 3 86 ? 12.060 9.778 5.734 1.00 3.18 86 PHE A CA 1
ATOM 2081 C C . PHE C 3 86 ? 13.488 9.243 5.848 1.00 3.14 86 PHE A C 1
ATOM 2082 O O . PHE C 3 86 ? 14.273 9.391 4.912 1.00 3.52 86 PHE A O 1
ATOM 2099 N N . GLY C 3 87 ? 13.816 8.605 6.963 1.00 3.16 87 GLY A N 1
ATOM 2100 C CA . GLY C 3 87 ? 15.128 8.003 7.124 1.00 3.41 87 GLY A CA 1
ATOM 2101 C C . GLY C 3 87 ? 15.128 6.596 6.579 1.00 3.16 87 GLY A C 1
ATOM 2102 O O . GLY C 3 87 ? 15.458 5.638 7.272 1.00 3.62 87 GLY A O 1
ATOM 2106 N N . ARG C 3 88 ? 14.754 6.489 5.320 1.00 2.59 88 ARG A N 1
ATOM 2107 C CA . ARG C 3 88 ? 14.421 5.224 4.708 1.00 2.41 88 ARG A CA 1
ATOM 2108 C C . ARG C 3 88 ? 15.570 4.584 3.941 1.00 1.98 88 ARG A C 1
ATOM 2109 O O . ARG C 3 88 ? 16.637 5.171 3.770 1.00 2.15 88 ARG A O 1
ATOM 2130 N N . ILE C 3 89 ? 15.330 3.353 3.509 1.00 1.65 89 ILE A N 1
ATOM 2131 C CA . ILE C 3 89 ? 16.211 2.663 2.587 1.00 1.42 89 ILE A CA 1
ATOM 2132 C C . ILE C 3 89 ? 15.722 2.887 1.154 1.00 1.52 89 ILE A C 1
ATOM 2133 O O . ILE C 3 89 ? 14.537 3.137 0.934 1.00 1.89 89 ILE A O 1
ATOM 2149 N N . ASP C 3 90 ? 16.627 2.812 0.194 1.00 1.71 90 ASP A N 1
ATOM 2150 C CA . ASP C 3 90 ? 16.277 3.021 -1.202 1.00 2.21 90 ASP A CA 1
ATOM 2151 C C . ASP C 3 90 ? 15.589 1.778 -1.767 1.00 1.83 90 ASP A C 1
ATOM 2152 O O . ASP C 3 90 ? 15.561 0.734 -1.115 1.00 1.30 90 ASP A O 1
ATOM 2161 N N . PRO C 3 91 ? 14.987 1.875 -2.963 1.00 2.41 91 PRO A N 1
ATOM 2162 C CA . PRO C 3 91 ? 14.341 0.734 -3.640 1.00 2.38 91 PRO A CA 1
ATOM 2163 C C . PRO C 3 91 ? 15.328 -0.351 -4.098 1.00 1.76 91 PRO A C 1
ATOM 2164 O O . PRO C 3 91 ? 15.170 -0.929 -5.175 1.00 2.29 91 PRO A O 1
ATOM 2175 N N . ASP C 3 92 ? 16.302 -0.656 -3.247 1.00 1.17 92 ASP A N 1
ATOM 2176 C CA . ASP C 3 92 ? 17.306 -1.691 -3.515 1.00 1.41 92 ASP A CA 1
ATOM 2177 C C . ASP C 3 92 ? 16.681 -3.083 -3.411 1.00 1.43 92 ASP A C 1
ATOM 2178 O O . ASP C 3 92 ? 17.329 -4.104 -3.649 1.00 2.17 92 ASP A O 1
ATOM 2187 N N . ASN C 3 93 ? 15.401 -3.108 -3.081 1.00 1.21 93 ASN A N 1
ATOM 2188 C CA . ASN C 3 93 ? 14.717 -4.338 -2.751 1.00 1.69 93 ASN A CA 1
ATOM 2189 C C . ASN C 3 93 ? 13.853 -4.807 -3.912 1.00 1.61 93 ASN A C 1
ATOM 2190 O O . ASN C 3 93 ? 13.701 -6.009 -4.132 1.00 2.51 93 ASN A O 1
ATOM 2201 N N . SER C 3 94 ? 13.301 -3.841 -4.652 1.00 0.91 94 SER A N 1
ATOM 2202 C CA . SER C 3 94 ? 12.260 -4.087 -5.659 1.00 0.83 94 SER A CA 1
ATOM 2203 C C . SER C 3 94 ? 10.955 -4.524 -5.003 1.00 0.78 94 SER A C 1
ATOM 2204 O O . SER C 3 94 ? 9.909 -3.991 -5.338 1.00 1.32 94 SER A O 1
ATOM 2212 N N . SER C 3 95 ? 11.049 -5.501 -4.085 1.00 0.54 95 SER A N 1
ATOM 2213 C CA . SER C 3 95 ? 9.922 -6.009 -3.288 1.00 0.59 95 SER A CA 1
ATOM 2214 C C . SER C 3 95 ? 8.589 -5.895 -4.005 1.00 0.54 95 SER A C 1
ATOM 2215 O O . SER C 3 95 ? 7.858 -4.919 -3.844 1.00 0.64 95 SER A O 1
ATOM 2223 N N . GLU C 3 96 ? 8.271 -6.905 -4.783 1.00 0.53 96 GLU A N 1
ATOM 2224 C CA . GLU C 3 96 ? 7.088 -6.876 -5.602 1.00 0.60 96 GLU A CA 1
ATOM 2225 C C . GLU C 3 96 ? 6.078 -7.803 -4.962 1.00 0.69 96 GLU A C 1
ATOM 2226 O O . GLU C 3 96 ? 6.477 -8.738 -4.280 1.00 1.06 96 GLU A O 1
ATOM 2238 N N . PHE C 3 97 ? 4.795 -7.522 -5.101 1.00 0.46 97 PHE A N 1
ATOM 2239 C CA . PHE C 3 97 ? 3.784 -8.408 -4.549 1.00 0.48 97 PHE A CA 1
ATOM 2240 C C . PHE C 3 97 ? 2.449 -8.260 -5.251 1.00 0.42 97 PHE A C 1
ATOM 2241 O O . PHE C 3 97 ? 2.065 -7.161 -5.661 1.00 0.42 97 PHE A O 1
ATOM 2258 N N . THR C 3 98 ? 1.756 -9.385 -5.406 1.00 0.38 98 THR A N 1
ATOM 2259 C CA . THR C 3 98 ? 0.454 -9.394 -6.044 1.00 0.34 98 THR A CA 1
ATOM 2260 C C . THR C 3 98 ? -0.633 -9.141 -5.012 1.00 0.27 98 THR A C 1
ATOM 2261 O O . THR C 3 98 ? -0.905 -9.995 -4.168 1.00 0.27 98 THR A O 1
ATOM 2272 N N . VAL C 3 99 ? -1.231 -7.959 -5.059 1.00 0.27 99 VAL A N 1
ATOM 2273 C CA . VAL C 3 99 ? -2.320 -7.631 -4.161 1.00 0.25 99 VAL A CA 1
ATOM 2274 C C . VAL C 3 99 ? -3.618 -8.198 -4.721 1.00 0.25 99 VAL A C 1
ATOM 2275 O O . VAL C 3 99 ? -4.137 -7.708 -5.725 1.00 0.26 99 VAL A O 1
ATOM 2288 N N . THR C 3 100 ? -4.120 -9.235 -4.072 1.00 0.25 100 THR A N 1
ATOM 2289 C CA . THR C 3 100 ? -5.296 -9.940 -4.546 1.00 0.26 100 THR A CA 1
ATOM 2290 C C . THR C 3 100 ? -6.521 -9.570 -3.727 1.00 0.28 100 THR A C 1
ATOM 2291 O O . THR C 3 100 ? -6.656 -9.992 -2.584 1.00 0.31 100 THR A O 1
ATOM 2302 N N . PHE C 3 101 ? -7.406 -8.775 -4.303 1.00 0.28 101 PHE A N 1
ATOM 2303 C CA . PHE C 3 101 ? -8.645 -8.426 -3.629 1.00 0.31 101 PHE A CA 1
ATOM 2304 C C . PHE C 3 101 ? -9.741 -9.418 -4.003 1.00 0.31 101 PHE A C 1
ATOM 2305 O O . PHE C 3 101 ? -10.147 -9.502 -5.162 1.00 0.36 101 PHE A O 1
ATOM 2322 N N . VAL C 3 102 ? -10.210 -10.172 -3.024 1.00 0.32 102 VAL A N 1
ATOM 2323 C CA . VAL C 3 102 ? -11.264 -11.151 -3.247 1.00 0.38 102 VAL A CA 1
ATOM 2324 C C . VAL C 3 102 ? -12.612 -10.573 -2.832 1.00 0.37 102 VAL A C 1
ATOM 2325 O O . VAL C 3 102 ? -12.839 -10.295 -1.652 1.00 0.35 102 VAL A O 1
ATOM 2338 N N . ALA C 3 103 ? -13.490 -10.378 -3.808 1.00 0.46 103 ALA A N 1
ATOM 2339 C CA . ALA C 3 103 ? -14.804 -9.806 -3.554 1.00 0.51 103 ALA A CA 1
ATOM 2340 C C . ALA C 3 103 ? -15.717 -10.814 -2.863 1.00 0.56 103 ALA A C 1
ATOM 2341 O O . ALA C 3 103 ? -15.904 -11.928 -3.349 1.00 0.66 103 ALA A O 1
ATOM 2348 N N . ASP C 3 104 ? -16.277 -10.414 -1.731 1.00 0.56 104 ASP A N 1
ATOM 2349 C CA . ASP C 3 104 ? -17.160 -11.279 -0.963 1.00 0.71 104 ASP A CA 1
ATOM 2350 C C . ASP C 3 104 ? -18.522 -10.621 -0.790 1.00 0.86 104 ASP A C 1
ATOM 2351 O O . ASP C 3 104 ? -18.646 -9.601 -0.108 1.00 0.98 104 ASP A O 1
ATOM 2360 N N . GLY C 3 105 ? -19.533 -11.188 -1.444 1.00 0.92 105 GLY A N 1
ATOM 2361 C CA . GLY C 3 105 ? -20.890 -10.663 -1.350 1.00 1.13 105 GLY A CA 1
ATOM 2362 C C . GLY C 3 105 ? -21.017 -9.242 -1.880 1.00 1.01 105 GLY A C 1
ATOM 2363 O O . GLY C 3 105 ? -22.032 -8.583 -1.658 1.00 1.59 105 GLY A O 1
ATOM 2367 N N . GLN C 3 106 ? -19.968 -8.782 -2.562 1.00 1.43 106 GLN A N 1
ATOM 2368 C CA . GLN C 3 106 ? -19.897 -7.430 -3.118 1.00 2.28 106 GLN A CA 1
ATOM 2369 C C . GLN C 3 106 ? -20.061 -6.359 -2.029 1.00 1.88 106 GLN A C 1
ATOM 2370 O O . GLN C 3 106 ? -20.382 -5.207 -2.318 1.00 2.68 106 GLN A O 1
ATOM 2384 N N . LYS C 3 107 ? -19.837 -6.741 -0.779 1.00 0.88 107 LYS A N 1
ATOM 2385 C CA . LYS C 3 107 ? -19.833 -5.788 0.329 1.00 0.53 107 LYS A CA 1
ATOM 2386 C C . LYS C 3 107 ? -18.758 -6.163 1.326 1.00 0.43 107 LYS A C 1
ATOM 2387 O O . LYS C 3 107 ? -18.726 -5.676 2.453 1.00 0.55 107 LYS A O 1
ATOM 2406 N N . LYS C 3 108 ? -17.882 -7.035 0.894 1.00 0.38 108 LYS A N 1
ATOM 2407 C CA . LYS C 3 108 ? -16.719 -7.396 1.662 1.00 0.33 108 LYS A CA 1
ATOM 2408 C C . LYS C 3 108 ? -15.610 -7.713 0.686 1.00 0.30 108 LYS A C 1
ATOM 2409 O O . LYS C 3 108 ? -15.882 -8.087 -0.455 1.00 0.34 108 LYS A O 1
ATOM 2428 N N . THR C 3 109 ? -14.379 -7.543 1.101 1.00 0.26 109 THR A N 1
ATOM 2429 C CA . THR C 3 109 ? -13.263 -7.895 0.257 1.00 0.25 109 THR A CA 1
ATOM 2430 C C . THR C 3 109 ? -12.034 -8.225 1.083 1.00 0.26 109 THR A C 1
ATOM 2431 O O . THR C 3 109 ? -11.517 -7.395 1.827 1.00 0.32 109 THR A O 1
ATOM 2442 N N . ARG C 3 110 ? -11.606 -9.465 0.963 1.00 0.28 110 ARG A N 1
ATOM 2443 C CA . ARG C 3 110 ? -10.412 -9.940 1.625 1.00 0.31 110 ARG A CA 1
ATOM 2444 C C . ARG C 3 110 ? -9.244 -9.885 0.656 1.00 0.29 110 ARG A C 1
ATOM 2445 O O . ARG C 3 110 ? -9.261 -10.551 -0.377 1.00 0.35 110 ARG A O 1
ATOM 2466 N N . VAL C 3 111 ? -8.250 -9.079 0.971 1.00 0.29 111 VAL A N 1
ATOM 2467 C CA . VAL C 3 111 ? -7.081 -8.974 0.120 1.00 0.29 111 VAL A CA 1
ATOM 2468 C C . VAL C 3 111 ? -5.961 -9.850 0.656 1.00 0.30 111 VAL A C 1
ATOM 2469 O O . VAL C 3 111 ? -5.670 -9.848 1.861 1.00 0.34 111 VAL A O 1
ATOM 2482 N N . ASP C 3 112 ? -5.359 -10.611 -0.236 1.00 0.28 112 ASP A N 1
ATOM 2483 C CA . ASP C 3 112 ? -4.196 -11.396 0.097 1.00 0.30 112 ASP A CA 1
ATOM 2484 C C . ASP C 3 112 ? -3.084 -11.107 -0.893 1.00 0.28 112 ASP A C 1
ATOM 2485 O O . ASP C 3 112 ? -3.279 -11.143 -2.104 1.00 0.31 112 ASP A O 1
ATOM 2494 N N . VAL C 3 113 ? -1.938 -10.734 -0.372 1.00 0.30 113 VAL A N 1
ATOM 2495 C CA . VAL C 3 113 ? -0.759 -10.570 -1.206 1.00 0.31 113 VAL A CA 1
ATOM 2496 C C . VAL C 3 113 ? 0.011 -11.856 -1.255 1.00 0.33 113 VAL A C 1
ATOM 2497 O O . VAL C 3 113 ? 0.203 -12.501 -0.227 1.00 0.35 113 VAL A O 1
ATOM 2510 N N . GLU C 3 114 ? 0.417 -12.220 -2.451 1.00 0.37 114 GLU A N 1
ATOM 2511 C CA . GLU C 3 114 ? 1.263 -13.365 -2.663 1.00 0.45 114 GLU A CA 1
ATOM 2512 C C . GLU C 3 114 ? 2.416 -12.986 -3.570 1.00 0.53 114 GLU A C 1
ATOM 2513 O O . GLU C 3 114 ? 2.212 -12.533 -4.705 1.00 0.63 114 GLU A O 1
ATOM 2525 N N . HIS C 3 115 ? 3.617 -13.056 -3.030 1.00 0.59 115 HIS A N 1
ATOM 2526 C CA . HIS C 3 115 ? 4.820 -12.925 -3.829 1.00 0.84 115 HIS A CA 1
ATOM 2527 C C . HIS C 3 115 ? 5.980 -13.612 -3.135 1.00 0.77 115 HIS A C 1
ATOM 2528 O O . HIS C 3 115 ? 5.935 -13.831 -1.923 1.00 0.84 115 HIS A O 1
ATOM 2543 N N . THR C 3 116 ? 6.993 -13.986 -3.901 1.00 0.79 116 THR A N 1
ATOM 2544 C CA . THR C 3 116 ? 8.139 -14.697 -3.358 1.00 0.93 116 THR A CA 1
ATOM 2545 C C . THR C 3 116 ? 9.359 -14.523 -4.259 1.00 1.11 116 THR A C 1
ATOM 2546 O O . THR C 3 116 ? 9.509 -15.235 -5.252 1.00 1.96 116 THR A O 1
ATOM 2557 N N . HIS C 3 117 ? 10.198 -13.542 -3.940 1.00 1.16 117 HIS A N 1
ATOM 2558 C CA . HIS C 3 117 ? 11.467 -13.353 -4.639 1.00 1.83 117 HIS A CA 1
ATOM 2559 C C . HIS C 3 117 ? 12.262 -12.235 -3.980 1.00 1.52 117 HIS A C 1
ATOM 2560 O O . HIS C 3 117 ? 13.287 -12.473 -3.349 1.00 1.49 117 HIS A O 1
ATOM 2575 N N . PHE C 3 118 ? 11.768 -11.017 -4.132 1.00 1.41 118 PHE A N 1
ATOM 2576 C CA . PHE C 3 118 ? 12.437 -9.838 -3.597 1.00 1.35 118 PHE A CA 1
ATOM 2577 C C . PHE C 3 118 ? 12.038 -9.630 -2.144 1.00 1.22 118 PHE A C 1
ATOM 2578 O O . PHE C 3 118 ? 12.798 -9.110 -1.337 1.00 1.19 118 PHE A O 1
ATOM 2595 N N . ASP C 3 119 ? 10.824 -10.051 -1.850 1.00 1.32 119 ASP A N 1
ATOM 2596 C CA . ASP C 3 119 ? 10.221 -9.947 -0.529 1.00 1.46 119 ASP A CA 1
ATOM 2597 C C . ASP C 3 119 ? 10.925 -10.835 0.490 1.00 1.35 119 ASP A C 1
ATOM 2598 O O . ASP C 3 119 ? 10.954 -10.532 1.679 1.00 1.48 119 ASP A O 1
ATOM 2607 N N . ARG C 3 120 ? 11.488 -11.931 0.003 1.00 1.21 120 ARG 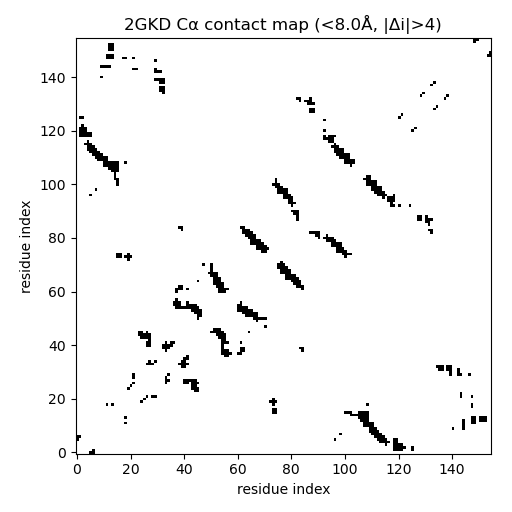A N 1
ATOM 2608 C CA . ARG C 3 120 ? 12.196 -12.921 0.824 1.00 1.24 120 ARG A CA 1
ATOM 2609 C C . ARG C 3 120 ? 13.387 -12.302 1.575 1.00 1.19 120 ARG A C 1
ATOM 2610 O O . ARG C 3 120 ? 13.998 -12.943 2.429 1.00 1.43 120 ARG A O 1
ATOM 2631 N N . MET C 3 121 ? 13.734 -11.079 1.196 1.00 1.00 121 MET A N 1
ATOM 2632 C CA . MET C 3 121 ? 14.935 -10.367 1.650 1.00 1.06 121 MET A CA 1
ATOM 2633 C C . MET C 3 121 ? 14.984 -10.129 3.174 1.00 1.07 121 MET A C 1
ATOM 2634 O O . MET C 3 121 ? 15.883 -9.432 3.664 1.00 1.04 121 MET A O 1
ATOM 2648 N N . GLY C 3 122 ? 14.005 -10.667 3.887 1.00 1.37 122 GLY A N 1
ATOM 2649 C CA . GLY C 3 122 ? 13.937 -10.557 5.337 1.00 1.76 122 GLY A CA 1
ATOM 2650 C C . GLY C 3 122 ? 15.259 -10.793 6.040 1.00 1.85 122 GLY A C 1
ATOM 2651 O O . GLY C 3 122 ? 16.192 -11.356 5.464 1.00 2.52 122 GLY A O 1
ATOM 2655 N N . THR C 3 123 ? 15.305 -10.384 7.300 1.00 1.75 123 THR A N 1
ATOM 2656 C CA . THR C 3 123 ? 16.526 -10.349 8.092 1.00 1.77 123 THR A CA 1
ATOM 2657 C C . THR C 3 123 ? 17.314 -9.066 7.784 1.00 1.52 123 THR A C 1
ATOM 2658 O O . THR C 3 123 ? 17.017 -8.022 8.358 1.00 1.46 123 THR A O 1
ATOM 2669 N N . LYS C 3 124 ? 18.258 -9.102 6.845 1.00 1.47 124 LYS A N 1
ATOM 2670 C CA . LYS C 3 124 ? 19.110 -7.934 6.613 1.00 1.38 124 LYS A CA 1
ATOM 2671 C C . LYS C 3 124 ? 18.354 -6.822 5.877 1.00 1.17 124 LYS A C 1
ATOM 2672 O O . LYS C 3 124 ? 18.325 -5.666 6.322 1.00 1.15 124 LYS A O 1
ATOM 2691 N N . HIS C 3 125 ? 17.701 -7.180 4.779 1.00 1.07 125 HIS A N 1
ATOM 2692 C CA . HIS C 3 125 ? 17.080 -6.196 3.914 1.00 1.00 125 HIS A CA 1
ATOM 2693 C C . HIS C 3 125 ? 15.835 -5.644 4.588 1.00 0.90 125 HIS A C 1
ATOM 2694 O O . HIS C 3 125 ? 15.477 -4.487 4.405 1.00 0.87 125 HIS A O 1
ATOM 2709 N N . ALA C 3 126 ? 15.210 -6.480 5.405 1.00 0.94 126 ALA A N 1
ATOM 2710 C CA . ALA C 3 126 ? 14.008 -6.090 6.123 1.00 0.95 126 ALA A CA 1
ATOM 2711 C C . ALA C 3 126 ? 14.344 -5.227 7.342 1.00 0.94 126 ALA A C 1
ATOM 2712 O O . ALA C 3 126 ? 13.527 -4.410 7.770 1.00 0.94 126 ALA A O 1
ATOM 2719 N N . LYS C 3 127 ? 15.545 -5.393 7.898 1.00 1.02 127 LYS A N 1
ATOM 2720 C CA . LYS C 3 127 ? 15.986 -4.545 9.004 1.00 1.11 127 LYS A CA 1
ATOM 2721 C C . LYS C 3 127 ? 16.224 -3.115 8.538 1.00 1.01 127 LYS A C 1
ATOM 2722 O O . LYS C 3 127 ? 15.860 -2.167 9.231 1.00 1.09 127 LYS A O 1
ATOM 2741 N N . ARG C 3 128 ? 16.819 -2.950 7.363 1.00 0.92 128 ARG A N 1
ATOM 2742 C CA . ARG C 3 128 ? 16.978 -1.607 6.802 1.00 0.90 128 ARG A CA 1
ATOM 2743 C C . ARG C 3 128 ? 15.629 -1.062 6.317 1.00 0.84 128 ARG A C 1
ATOM 2744 O O . ARG C 3 128 ? 15.421 0.147 6.252 1.00 0.88 128 ARG A O 1
ATOM 2765 N N . VAL C 3 129 ? 14.718 -1.959 5.972 1.00 0.82 129 VAL A N 1
ATOM 2766 C CA . VAL C 3 129 ? 13.332 -1.579 5.696 1.00 0.87 129 VAL A CA 1
ATOM 2767 C C . VAL C 3 129 ? 12.661 -1.017 6.956 1.00 0.86 129 VAL A C 1
ATOM 2768 O O . VAL C 3 129 ? 11.851 -0.084 6.890 1.00 0.90 129 VAL A O 1
ATOM 2781 N N . ARG C 3 130 ? 13.045 -1.572 8.103 1.00 0.89 130 ARG A N 1
ATOM 2782 C CA . ARG C 3 130 ? 12.447 -1.241 9.398 1.00 0.99 130 ARG A CA 1
ATOM 2783 C C . ARG C 3 130 ? 12.623 0.239 9.758 1.00 0.94 130 ARG A C 1
ATOM 2784 O O . ARG C 3 130 ? 11.940 0.744 10.648 1.00 1.08 130 ARG A O 1
ATOM 2805 N N . ASN C 3 131 ? 13.526 0.926 9.053 1.00 0.84 131 ASN A N 1
ATOM 2806 C CA . ASN C 3 131 ? 13.884 2.315 9.369 1.00 0.91 131 ASN A CA 1
ATOM 2807 C C . ASN C 3 131 ? 12.659 3.214 9.513 1.00 0.96 131 ASN A C 1
ATOM 2808 O O . ASN C 3 131 ? 12.478 3.868 10.541 1.00 1.12 131 ASN A O 1
ATOM 2819 N N . GLY C 3 132 ? 11.815 3.254 8.491 1.00 1.02 132 GLY A N 1
ATOM 2820 C CA . GLY C 3 132 ? 10.675 4.150 8.533 1.00 1.32 132 GLY A CA 1
ATOM 2821 C C . GLY C 3 132 ? 9.421 3.572 7.908 1.00 1.17 132 GLY A C 1
ATOM 2822 O O . GLY C 3 132 ? 8.341 4.142 8.045 1.00 1.33 132 GLY A O 1
ATOM 2826 N N . MET C 3 133 ? 9.554 2.445 7.224 1.00 1.15 133 MET A N 1
ATOM 2827 C CA . MET C 3 133 ? 8.421 1.841 6.528 1.00 1.35 133 MET A CA 1
ATOM 2828 C C . MET C 3 133 ? 7.538 1.081 7.512 1.00 1.27 133 MET A C 1
ATOM 2829 O O . MET C 3 133 ? 6.330 0.958 7.313 1.00 1.52 133 MET A O 1
ATOM 2843 N N . ASP C 3 134 ? 8.159 0.589 8.578 1.00 1.15 134 ASP A N 1
ATOM 2844 C CA . ASP C 3 134 ? 7.464 -0.192 9.602 1.00 1.14 134 ASP A CA 1
ATOM 2845 C C . ASP C 3 134 ? 6.458 0.670 10.361 1.00 0.99 134 ASP A C 1
ATOM 2846 O O . ASP C 3 134 ? 5.474 0.173 10.907 1.00 1.33 134 ASP A O 1
ATOM 2855 N N . LYS C 3 135 ? 6.703 1.970 10.371 1.00 0.98 135 LYS A N 1
ATOM 2856 C CA . LYS C 3 135 ? 5.856 2.904 11.094 1.00 1.39 135 LYS A CA 1
ATOM 2857 C C . LYS C 3 135 ? 4.916 3.631 10.140 1.00 1.35 135 LYS A C 1
ATOM 2858 O O . LYS C 3 135 ? 4.469 4.740 10.422 1.00 1.83 135 LYS A O 1
ATOM 2877 N N . GLY C 3 136 ? 4.606 3.004 9.015 1.00 0.92 136 GLY A N 1
ATOM 2878 C CA . GLY C 3 136 ? 3.759 3.657 8.042 1.00 0.92 136 GLY A CA 1
ATOM 2879 C C . GLY C 3 136 ? 2.737 2.737 7.409 1.00 0.75 136 GLY A C 1
ATOM 2880 O O . GLY C 3 136 ? 1.592 2.702 7.839 1.00 0.65 136 GLY A O 1
ATOM 2884 N N . TRP C 3 137 ? 3.149 1.982 6.399 1.00 0.82 137 TRP A N 1
ATOM 2885 C CA . TRP C 3 137 ? 2.212 1.201 5.585 1.00 0.79 137 TRP A CA 1
ATOM 2886 C C . TRP C 3 137 ? 1.496 0.091 6.377 1.00 0.71 137 TRP A C 1
ATOM 2887 O O . TRP C 3 137 ? 0.287 -0.078 6.221 1.00 0.64 137 TRP A O 1
ATOM 2908 N N . PRO C 3 138 ? 2.199 -0.698 7.221 1.00 0.77 138 PRO A N 1
ATOM 2909 C CA . PRO C 3 138 ? 1.539 -1.668 8.108 1.00 0.77 138 PRO A CA 1
ATOM 2910 C C . PRO C 3 138 ? 0.517 -0.986 9.018 1.00 0.68 138 PRO A C 1
ATOM 2911 O O . PRO C 3 138 ? -0.529 -1.551 9.342 1.00 0.66 138 PRO A O 1
ATOM 2922 N N . THR C 3 139 ? 0.834 0.242 9.402 1.00 0.67 139 THR A N 1
ATOM 2923 C CA . THR C 3 139 ? -0.054 1.076 10.186 1.00 0.63 139 THR A CA 1
ATOM 2924 C C . THR C 3 139 ? -1.225 1.532 9.315 1.00 0.54 139 THR A C 1
ATOM 2925 O O . THR C 3 139 ? -2.385 1.563 9.750 1.00 0.54 139 THR A O 1
ATOM 2936 N N . ILE C 3 140 ? -0.902 1.845 8.062 1.00 0.53 140 ILE A N 1
ATOM 2937 C CA . ILE C 3 140 ? -1.892 2.230 7.076 1.00 0.52 140 ILE A CA 1
ATOM 2938 C C . ILE C 3 140 ? -2.973 1.172 6.962 1.00 0.46 140 ILE A C 1
ATOM 2939 O O . ILE C 3 140 ? -4.151 1.490 7.016 1.00 0.49 140 ILE A O 1
ATOM 2955 N N . LEU C 3 141 ? -2.560 -0.085 6.836 1.00 0.43 141 LEU A N 1
ATOM 2956 C CA . LEU C 3 141 ? -3.494 -1.188 6.636 1.00 0.40 141 LEU A CA 1
ATOM 2957 C C . LEU C 3 141 ? -4.507 -1.293 7.774 1.00 0.41 141 LEU A C 1
ATOM 2958 O O . LEU C 3 141 ? -5.635 -1.746 7.568 1.00 0.43 141 LEU A O 1
ATOM 2974 N N . GLN C 3 142 ? -4.105 -0.875 8.967 1.00 0.45 142 GLN A N 1
ATOM 2975 C CA . GLN C 3 142 ? -4.999 -0.915 10.116 1.00 0.51 142 GLN A CA 1
ATOM 2976 C C . GLN C 3 142 ? -6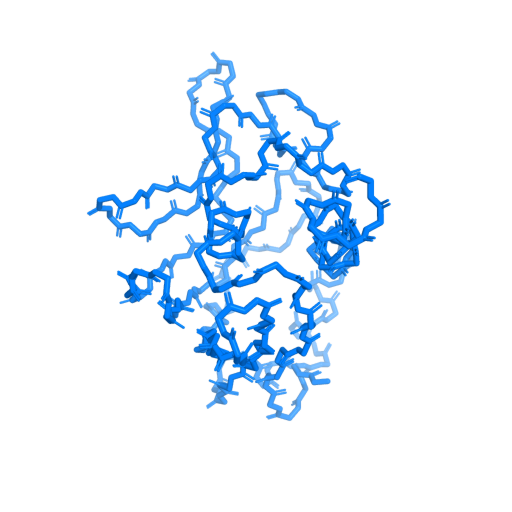.073 0.159 9.976 1.00 0.49 142 GLN A C 1
ATOM 2977 O O . GLN C 3 142 ? -7.269 -0.129 10.045 1.00 0.48 142 GLN A O 1
ATOM 2991 N N . SER C 3 143 ? -5.644 1.396 9.744 1.00 0.52 143 SER A N 1
ATOM 2992 C CA . SER C 3 143 ? -6.582 2.500 9.569 1.00 0.55 143 SER A CA 1
ATOM 2993 C C . SER C 3 143 ? -7.325 2.381 8.235 1.00 0.50 143 SER A C 1
ATOM 2994 O O . SER C 3 143 ? -8.414 2.922 8.075 1.00 0.53 143 SER A O 1
ATOM 3002 N N . PHE C 3 144 ? -6.717 1.678 7.287 1.00 0.47 144 PHE A N 1
ATOM 3003 C CA . PHE C 3 144 ? -7.336 1.358 6.006 1.00 0.45 144 PHE A CA 1
ATOM 3004 C C . PHE C 3 144 ? -8.630 0.585 6.227 1.00 0.41 144 PHE A C 1
ATOM 3005 O O . PHE C 3 144 ? -9.695 0.987 5.761 1.00 0.41 144 PHE A O 1
ATOM 3022 N N . GLN C 3 145 ? -8.528 -0.508 6.972 1.00 0.38 145 GLN A N 1
ATOM 3023 C CA . GLN C 3 145 ? -9.686 -1.337 7.269 1.00 0.37 145 GLN A CA 1
ATOM 3024 C C . GLN C 3 145 ? -10.681 -0.595 8.147 1.00 0.39 145 GLN A C 1
ATOM 3025 O O . GLN C 3 145 ? -11.884 -0.794 8.023 1.00 0.45 145 GLN A O 1
ATOM 3039 N N . ASP C 3 146 ? -10.178 0.264 9.023 1.00 0.40 146 ASP A N 1
ATOM 3040 C CA . ASP C 3 146 ? -11.051 0.993 9.943 1.00 0.46 146 ASP A CA 1
ATOM 3041 C C . ASP C 3 146 ? -11.775 2.135 9.239 1.00 0.45 146 ASP A C 1
ATOM 3042 O O . ASP C 3 146 ? -12.984 2.282 9.403 1.00 0.48 146 ASP A O 1
ATOM 3051 N N . LYS C 3 147 ? -11.048 2.949 8.465 1.00 0.46 147 LYS A N 1
ATOM 3052 C CA . LYS C 3 147 ? -11.687 3.992 7.664 1.00 0.51 147 LYS A CA 1
ATOM 3053 C C . LYS C 3 147 ? -12.777 3.370 6.791 1.00 0.48 147 LYS A C 1
ATOM 3054 O O . LYS C 3 147 ? -13.906 3.861 6.743 1.00 0.57 147 LYS A O 1
ATOM 3073 N N . ILE C 3 148 ? -12.436 2.270 6.135 1.00 0.40 148 ILE A N 1
ATOM 3074 C CA . ILE C 3 148 ? -13.372 1.563 5.273 1.00 0.39 148 ILE A CA 1
ATOM 3075 C C . ILE C 3 148 ? -14.504 0.925 6.079 1.00 0.40 148 ILE A C 1
ATOM 3076 O O . ILE C 3 148 ? -15.638 0.826 5.608 1.00 0.43 148 ILE A O 1
ATOM 3092 N N . ASP C 3 149 ? -14.196 0.503 7.295 1.00 0.40 149 ASP A N 1
ATOM 3093 C CA . ASP C 3 149 ? -15.198 -0.065 8.191 1.00 0.46 149 ASP A CA 1
ATOM 3094 C C . ASP C 3 149 ? -16.302 0.957 8.449 1.00 0.53 149 ASP A C 1
ATOM 3095 O O . ASP C 3 149 ? -17.472 0.617 8.593 1.00 0.60 149 ASP A O 1
ATOM 3104 N N . GLU C 3 150 ? -15.909 2.221 8.461 1.00 0.57 150 GLU A N 1
ATOM 3105 C CA . GLU C 3 150 ? -16.834 3.322 8.673 1.00 0.69 150 GLU A CA 1
ATOM 3106 C C . GLU C 3 150 ? -17.591 3.660 7.389 1.00 0.72 150 GLU A C 1
ATOM 3107 O O . GLU C 3 150 ? -18.620 4.326 7.425 1.00 0.89 150 GLU A O 1
ATOM 3119 N N . GLU C 3 151 ? -17.069 3.206 6.258 1.00 0.65 151 GLU A N 1
ATOM 3120 C CA . GLU C 3 151 ? -17.650 3.526 4.957 1.00 0.76 151 GLU A CA 1
ATOM 3121 C C . GLU C 3 151 ? -18.929 2.738 4.683 1.00 0.79 151 GLU A C 1
ATOM 3122 O O . GLU C 3 151 ? -19.747 3.141 3.853 1.00 0.95 151 GLU A O 1
ATOM 3134 N N . GLY C 3 152 ? -19.101 1.613 5.365 1.00 0.83 152 GLY A N 1
ATOM 3135 C CA . GLY C 3 152 ? -20.287 0.808 5.142 1.00 0.97 152 GLY A CA 1
ATOM 3136 C C . GLY C 3 152 ? -20.450 -0.313 6.147 1.00 0.89 152 GLY A C 1
ATOM 3137 O O . GLY C 3 152 ? -20.611 -1.476 5.763 1.00 1.19 152 GLY A O 1
ATOM 3141 N N . ALA C 3 153 ? -20.423 0.038 7.424 1.00 0.84 153 ALA A N 1
ATOM 3142 C CA . ALA C 3 153 ? -20.582 -0.928 8.504 1.00 0.94 153 ALA A CA 1
ATOM 3143 C C . ALA C 3 153 ? -20.691 -0.215 9.848 1.00 0.98 153 ALA A C 1
ATOM 3144 O O . ALA C 3 153 ? -21.638 -0.430 10.604 1.00 1.24 153 ALA A O 1
ATOM 3151 N N . LYS C 3 154 ? -19.716 0.636 10.131 1.00 0.98 154 LYS A N 1
ATOM 3152 C CA . LYS C 3 154 ? -19.651 1.340 11.405 1.00 1.03 154 LYS A CA 1
ATOM 3153 C C . LYS C 3 154 ? -20.363 2.692 11.337 1.00 1.16 154 LYS A C 1
ATOM 3154 O O . LYS C 3 154 ? -21.378 2.910 11.999 1.00 1.47 154 LYS A O 1
ATOM 3173 N N . LYS C 3 155 ? -19.827 3.588 10.520 1.00 1.17 155 LYS A N 1
ATOM 3174 C CA . LYS C 3 155 ? -20.271 4.974 10.485 1.00 1.44 155 LYS A CA 1
ATOM 3175 C C . LYS C 3 155 ? -21.375 5.177 9.446 1.00 1.80 155 LYS A C 1
ATOM 3176 O O . LYS C 3 155 ? -21.166 4.809 8.271 1.00 1.29 155 LYS A O 1
#

B-factor: mean 1.47, std 1.16, range [0.23, 7.77]

Foldseek 3Di:
DLQFWDKDWAKFQFALQLLLCCVFQVQQVFCQALVDDLFSNANGQFDQVQTWGWHQHPVGTAWTAWAWPDRDHSAKTKTFGTDTPDQADHSPQRHIWIWGWDTDPRRMTITMITDGDSSSPPDPVVVRRCRPVVRGVVRRSVRSRVVSCVVPPND

Nearest PDB structures (foldseek):
  1zxf-assembly1_A  TM=9.152E-01  e=9.589E-26  Micromonospora echinospora
  1xfs-assembly1_B  TM=5.501E-01  e=9.644E-06  Nitrosomonas europaea ATCC 19718
  2l9p-assembly1_A  TM=5.585E-01  e=1.916E-04  Staphylococcus epidermidis RP62A
  6v04-assembly1_A  TM=5.505E-01  e=3.749E-04  Micr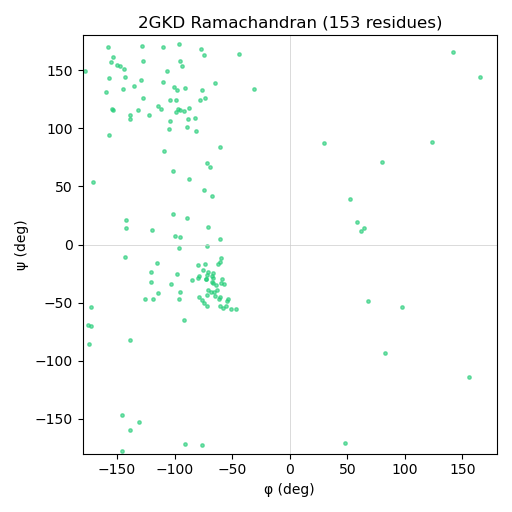omonospora chersina
  6y9d-assembly2_F  TM=4.441E-01  e=2.101E-02  Acinetobacter baumannii

Solvent-accessible surface area: 8032 Å² total; per-residue (Å²): 81,81,75,72,90,16,107,8,63,1,40,0,74,17,18,57,118,25,0,24,93,2,2,0,56,2,0,60,69,7,122,26,18,4,146,150,101,48,54,13,1,4,105,66,0,0,20,68,197,49,4,111,0,55,0,69,18,151,159,28,119,26,13,43,3,1,51,18,151,90,56,53,112,38,42,20,0,15,8,0,20,70,12,13,47,151,52,116,8,65,47,81,6,44,5,30,20,43,0,40,2,75,43,65,69,131,134,80,0,108,0,23,1,80,32,91,131,73,4,149,30,9,90,157,30,4,144,102,21,107,82,11,20,53,159,1,42,55,53,1,18,117,22,1,39,59,22,0,23,33,77,38,75,107,166